Protein AF-A0A076HDH9-F1 (afdb_monomer_lite)

Structure (mmCIF, N/CA/C/O backbone):
data_AF-A0A076HDH9-F1
#
_entry.id   AF-A0A076HDH9-F1
#
loop_
_atom_site.group_PDB
_atom_site.id
_atom_site.type_symbol
_atom_site.label_atom_id
_atom_site.label_alt_id
_atom_site.label_comp_id
_atom_site.label_asym_id
_atom_site.label_entity_id
_atom_site.label_seq_id
_atom_site.pdbx_PDB_ins_code
_atom_site.Cartn_x
_atom_site.Cartn_y
_atom_site.Cartn_z
_atom_site.occupancy
_atom_site.B_iso_or_equiv
_atom_site.auth_seq_id
_atom_site.auth_comp_id
_atom_site.auth_asym_id
_atom_site.auth_atom_id
_atom_site.pdbx_PDB_model_num
ATOM 1 N N . MET A 1 1 ? -10.289 13.059 -16.719 1.00 36.03 1 MET A N 1
ATOM 2 C CA . MET A 1 1 ? -8.835 13.253 -16.551 1.00 36.03 1 MET A CA 1
ATOM 3 C C . MET A 1 1 ? -8.167 11.928 -16.854 1.00 36.03 1 MET A C 1
ATOM 5 O O . MET A 1 1 ? -8.343 10.987 -16.094 1.00 36.03 1 MET A O 1
ATOM 9 N N . THR A 1 2 ? -7.501 11.809 -17.998 1.00 40.44 2 THR A N 1
ATOM 10 C CA . THR A 1 2 ? -6.638 10.664 -18.299 1.00 40.44 2 THR A CA 1
ATOM 11 C C . THR A 1 2 ? -5.451 10.732 -17.345 1.00 40.44 2 THR A C 1
ATOM 13 O O . THR A 1 2 ? -4.560 11.561 -17.511 1.00 40.44 2 THR A O 1
ATOM 16 N N . HIS A 1 3 ? -5.475 9.926 -16.284 1.00 48.66 3 HIS A N 1
ATOM 17 C CA . HIS A 1 3 ? -4.277 9.698 -15.488 1.00 48.66 3 HIS A CA 1
ATOM 18 C C . HIS A 1 3 ? -3.274 9.024 -16.419 1.00 48.66 3 HIS A C 1
ATOM 20 O O . HIS A 1 3 ? -3.457 7.863 -16.771 1.00 48.66 3 HIS A O 1
ATOM 26 N N . PHE A 1 4 ? -2.265 9.764 -16.879 1.00 56.75 4 PHE A N 1
ATOM 27 C CA . PHE A 1 4 ? -1.112 9.142 -17.512 1.00 56.75 4 PHE A CA 1
ATOM 28 C C . PHE A 1 4 ? -0.577 8.118 -16.513 1.00 56.75 4 PHE A C 1
ATOM 30 O O . PHE A 1 4 ? -0.270 8.466 -15.370 1.00 56.75 4 PHE A O 1
ATOM 37 N N . GLU A 1 5 ? -0.568 6.846 -16.908 1.00 64.81 5 GLU A N 1
ATOM 38 C CA . GLU A 1 5 ? 0.087 5.800 -16.139 1.00 64.81 5 GLU A CA 1
ATOM 39 C C . GLU A 1 5 ? 1.569 6.142 -16.079 1.00 64.81 5 GLU A C 1
ATOM 41 O O . GLU A 1 5 ? 2.335 5.893 -17.008 1.00 64.81 5 GLU A O 1
ATOM 46 N N . GLU A 1 6 ? 1.956 6.798 -14.994 1.00 86.31 6 GLU A N 1
ATOM 47 C CA . GLU A 1 6 ? 3.331 7.196 -14.774 1.00 86.31 6 GLU A CA 1
ATOM 48 C C . GLU A 1 6 ? 4.103 5.959 -14.313 1.00 86.31 6 GLU A C 1
ATOM 50 O O . GLU A 1 6 ? 4.164 5.623 -13.126 1.00 86.31 6 GLU A O 1
ATOM 55 N N . TRP A 1 7 ? 4.612 5.227 -15.301 1.00 95.50 7 TRP A N 1
ATOM 56 C CA . TRP A 1 7 ? 5.590 4.169 -15.124 1.00 95.50 7 TRP A CA 1
ATOM 57 C C . TRP A 1 7 ? 6.982 4.792 -15.075 1.00 95.50 7 TRP A C 1
ATOM 59 O O . TRP A 1 7 ? 7.500 5.246 -16.091 1.00 95.50 7 TRP A O 1
ATOM 69 N N . VAL A 1 8 ? 7.597 4.809 -13.894 1.00 97.00 8 VAL A N 1
ATOM 70 C CA . VAL A 1 8 ? 8.881 5.498 -13.670 1.00 97.00 8 VAL A CA 1
ATOM 71 C C . VAL A 1 8 ? 9.913 4.607 -12.996 1.00 97.00 8 VAL A C 1
ATOM 73 O O . VAL A 1 8 ? 9.587 3.629 -12.316 1.00 97.00 8 VAL A O 1
ATOM 76 N N . HIS A 1 9 ? 11.188 4.950 -13.171 1.00 96.12 9 HIS A N 1
ATOM 77 C CA . HIS A 1 9 ? 12.297 4.235 -12.547 1.00 96.12 9 HIS A CA 1
ATOM 78 C C . HIS A 1 9 ? 12.370 4.466 -11.036 1.00 96.12 9 HIS A C 1
ATOM 80 O O . HIS A 1 9 ? 11.873 5.450 -10.493 1.00 96.12 9 HIS A O 1
ATOM 86 N N . GLU A 1 10 ? 13.043 3.546 -10.345 1.00 96.06 10 GLU A N 1
ATOM 87 C CA . GLU A 1 10 ? 13.085 3.491 -8.882 1.00 96.06 10 GLU A CA 1
ATOM 88 C C . GLU A 1 10 ? 13.429 4.814 -8.166 1.00 96.06 10 GLU A C 1
ATOM 90 O O . GLU A 1 10 ? 12.753 5.120 -7.181 1.00 96.06 10 GLU A O 1
ATOM 95 N N . PRO A 1 11 ? 14.421 5.620 -8.604 1.00 96.25 11 PRO A N 1
ATOM 96 C CA . PRO A 1 11 ? 14.733 6.883 -7.932 1.00 96.25 11 PRO A CA 1
ATOM 97 C C . PRO A 1 11 ? 13.580 7.888 -7.974 1.00 96.25 11 PRO A C 1
ATOM 99 O O . PRO A 1 11 ? 13.292 8.548 -6.975 1.00 96.25 11 PRO A O 1
ATOM 102 N N . GLU A 1 12 ? 12.902 7.975 -9.113 1.00 96.88 12 GLU A N 1
ATOM 103 C CA . GLU A 1 12 ? 11.769 8.868 -9.323 1.00 96.88 12 GLU A CA 1
ATOM 104 C C . GLU A 1 12 ? 10.516 8.344 -8.625 1.00 96.88 12 GLU A C 1
ATOM 106 O O . GLU A 1 12 ? 9.861 9.092 -7.902 1.00 96.88 12 GLU A O 1
ATOM 111 N N . ALA A 1 13 ? 10.257 7.038 -8.714 1.00 96.94 13 ALA A N 1
ATOM 112 C CA . ALA A 1 13 ? 9.182 6.389 -7.974 1.00 96.94 13 ALA A CA 1
ATOM 113 C C . ALA A 1 13 ? 9.298 6.643 -6.465 1.00 96.94 13 ALA A C 1
ATOM 115 O O . ALA A 1 13 ? 8.321 6.995 -5.806 1.00 96.94 13 ALA A O 1
ATOM 116 N N . ALA A 1 14 ? 10.509 6.509 -5.918 1.00 97.25 14 ALA A N 1
ATOM 117 C CA . ALA A 1 14 ? 10.794 6.779 -4.515 1.00 97.25 14 ALA A CA 1
ATOM 118 C C . ALA A 1 14 ? 10.469 8.234 -4.142 1.00 97.25 14 ALA A C 1
ATOM 120 O O . ALA A 1 14 ? 9.821 8.478 -3.124 1.00 97.25 14 ALA A O 1
ATOM 121 N N . LYS A 1 15 ? 10.847 9.193 -4.996 1.00 97.06 15 LYS A N 1
ATOM 122 C CA . LYS A 1 15 ? 10.535 10.617 -4.818 1.00 97.06 15 LYS A CA 1
ATOM 123 C C . LYS A 1 15 ? 9.024 10.877 -4.852 1.00 97.06 15 LYS A C 1
ATOM 125 O O . LYS A 1 15 ? 8.493 11.476 -3.921 1.00 97.06 15 LYS A O 1
ATOM 130 N N . LEU A 1 16 ? 8.324 10.386 -5.876 1.00 96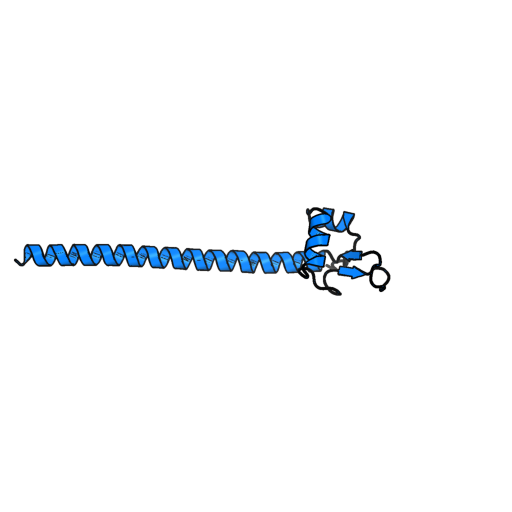.31 16 LEU A N 1
ATOM 131 C CA . LEU A 1 16 ? 6.883 10.600 -6.075 1.00 96.31 16 LEU A CA 1
ATOM 132 C C . LEU A 1 16 ? 6.015 9.948 -4.993 1.00 96.31 16 LEU A C 1
ATOM 134 O O . LEU A 1 16 ? 4.933 10.447 -4.675 1.00 96.31 16 LEU A O 1
ATOM 138 N N . LEU A 1 17 ? 6.482 8.838 -4.425 1.00 95.75 17 LEU A N 1
ATOM 139 C CA . LEU A 1 17 ? 5.832 8.145 -3.314 1.00 95.75 17 LEU A CA 1
ATOM 140 C C . LEU A 1 17 ? 6.326 8.630 -1.943 1.00 95.75 17 LEU A C 1
ATOM 142 O O . LEU A 1 17 ? 5.834 8.151 -0.927 1.00 95.75 17 LEU A O 1
ATOM 146 N N . SER A 1 18 ? 7.287 9.562 -1.905 1.00 96.50 18 SER A N 1
ATOM 147 C CA . SER A 1 18 ? 7.911 10.079 -0.677 1.00 96.50 18 SER A CA 1
ATOM 148 C C . SER A 1 18 ? 8.452 8.975 0.246 1.00 96.50 18 SER A C 1
ATOM 150 O O . SER A 1 18 ? 8.302 9.016 1.465 1.00 96.50 18 SER A O 1
ATOM 152 N N . VAL A 1 19 ? 9.114 7.975 -0.340 1.00 96.69 19 VAL A N 1
ATOM 153 C CA . VAL A 1 19 ? 9.765 6.866 0.374 1.00 96.69 19 VAL A CA 1
ATOM 154 C C . VAL A 1 19 ? 11.227 6.728 -0.041 1.00 96.69 19 VAL A C 1
ATOM 156 O O . VAL A 1 19 ? 11.658 7.233 -1.071 1.00 96.69 19 VAL A O 1
ATOM 159 N N . LYS A 1 20 ? 12.024 5.994 0.742 1.00 97.81 20 LYS A N 1
ATOM 160 C CA . LYS A 1 20 ? 13.384 5.623 0.326 1.00 97.81 20 LYS A CA 1
ATOM 161 C C . LYS A 1 20 ? 13.323 4.577 -0.793 1.00 97.81 20 LYS A C 1
ATOM 163 O O . LYS A 1 20 ? 12.481 3.682 -0.763 1.00 97.81 20 LYS A O 1
ATOM 168 N N . GLN A 1 21 ? 14.285 4.597 -1.716 1.00 97.56 21 GLN A N 1
ATOM 169 C CA . GLN A 1 21 ? 14.420 3.546 -2.739 1.00 97.56 21 GLN A CA 1
ATOM 170 C C . GLN A 1 21 ? 14.550 2.145 -2.116 1.00 97.56 21 GLN A C 1
ATOM 172 O O . GLN A 1 21 ? 13.953 1.180 -2.588 1.00 97.56 21 GLN A O 1
ATOM 177 N N . SER A 1 22 ? 15.276 2.029 -0.996 1.00 97.62 22 SER A N 1
ATOM 178 C CA . SER A 1 22 ? 15.384 0.775 -0.243 1.00 97.62 22 SER A CA 1
ATOM 179 C C . SER A 1 22 ? 14.025 0.257 0.230 1.00 97.62 22 SER A C 1
ATOM 181 O O . SER A 1 22 ? 13.809 -0.952 0.207 1.00 97.62 22 SER A O 1
ATOM 183 N N . THR A 1 23 ? 13.096 1.145 0.591 1.00 97.69 23 THR A N 1
ATOM 184 C CA . THR A 1 23 ? 11.724 0.782 0.956 1.00 97.69 23 THR A CA 1
ATOM 185 C C . THR A 1 23 ? 10.993 0.154 -0.227 1.00 97.69 23 THR A C 1
ATOM 187 O O . THR A 1 23 ? 10.422 -0.919 -0.062 1.00 97.69 23 THR A O 1
ATOM 190 N N . LEU A 1 24 ? 11.072 0.741 -1.429 1.00 96.62 24 LEU A N 1
ATOM 191 C CA . LEU A 1 24 ? 10.471 0.154 -2.637 1.00 96.62 24 LEU A CA 1
ATOM 192 C C . LEU A 1 24 ? 11.060 -1.223 -2.963 1.00 96.62 24 LEU A C 1
ATOM 194 O O . LEU A 1 24 ? 10.311 -2.178 -3.186 1.00 96.62 24 LEU A O 1
ATOM 198 N N . ARG A 1 25 ? 12.391 -1.367 -2.900 1.00 96.38 25 ARG A N 1
ATOM 199 C CA . ARG A 1 25 ? 13.063 -2.663 -3.104 1.00 96.38 25 ARG A CA 1
ATOM 200 C C . ARG A 1 25 ? 12.605 -3.707 -2.092 1.00 96.38 25 ARG A C 1
ATOM 202 O O . ARG A 1 25 ? 12.328 -4.842 -2.478 1.00 96.38 25 ARG A O 1
ATOM 209 N N . SER A 1 26 ? 12.507 -3.335 -0.818 1.00 97.94 26 SER A N 1
ATOM 210 C CA . SER A 1 26 ? 12.021 -4.223 0.240 1.00 97.94 26 SER A CA 1
ATOM 211 C C . SER A 1 26 ? 10.561 -4.604 0.026 1.00 97.94 26 SER A C 1
ATOM 213 O O . SER A 1 26 ? 10.247 -5.788 0.065 1.00 97.94 26 SER A O 1
ATOM 215 N N . MET A 1 27 ? 9.680 -3.648 -0.281 1.00 97.25 27 MET A N 1
ATOM 216 C CA . MET A 1 27 ? 8.268 -3.924 -0.565 1.00 97.25 27 MET A CA 1
ATOM 217 C C . MET A 1 27 ? 8.102 -4.879 -1.752 1.00 97.25 27 MET A C 1
ATOM 219 O O . MET A 1 27 ? 7.301 -5.809 -1.678 1.00 97.25 27 MET A O 1
ATOM 223 N N . ARG A 1 28 ? 8.893 -4.701 -2.815 1.00 96.19 28 ARG A N 1
ATOM 224 C CA . ARG A 1 28 ? 8.917 -5.611 -3.966 1.00 96.19 28 ARG A CA 1
ATOM 225 C C . ARG A 1 28 ? 9.388 -7.015 -3.580 1.00 96.19 28 ARG A C 1
ATOM 227 O O . ARG A 1 28 ? 8.707 -7.990 -3.886 1.00 96.19 28 ARG A O 1
ATOM 234 N N . ARG A 1 29 ? 10.520 -7.131 -2.875 1.00 95.62 29 ARG A N 1
ATOM 235 C CA . ARG A 1 29 ? 11.071 -8.422 -2.408 1.00 95.62 29 ARG A CA 1
ATOM 236 C C . ARG A 1 29 ? 10.110 -9.162 -1.478 1.00 95.62 29 ARG A C 1
ATOM 238 O O . ARG A 1 29 ? 9.961 -10.370 -1.597 1.00 95.62 29 ARG A O 1
ATOM 245 N N . GLN A 1 30 ? 9.426 -8.428 -0.605 1.00 97.06 30 GLN A N 1
ATOM 246 C CA . GLN A 1 30 ? 8.427 -8.943 0.334 1.00 97.06 30 GLN A CA 1
ATOM 247 C C . GLN A 1 30 ? 7.060 -9.211 -0.316 1.00 97.06 30 GLN A C 1
ATOM 249 O O . GLN A 1 30 ? 6.100 -9.464 0.403 1.00 97.06 30 GLN A O 1
ATOM 254 N N . ARG A 1 31 ? 6.935 -9.107 -1.650 1.00 95.44 31 ARG A N 1
ATOM 255 C CA . ARG A 1 31 ? 5.672 -9.304 -2.388 1.00 95.44 31 ARG A CA 1
ATOM 256 C C . ARG A 1 31 ? 4.521 -8.417 -1.894 1.00 95.44 31 ARG A C 1
ATOM 258 O O . ARG A 1 31 ? 3.356 -8.737 -2.068 1.00 95.44 31 ARG A O 1
ATOM 265 N N . ARG A 1 32 ? 4.842 -7.256 -1.316 1.00 96.62 32 ARG A N 1
ATOM 266 C CA . ARG A 1 32 ? 3.851 -6.233 -0.947 1.00 96.62 32 ARG A CA 1
ATOM 267 C C . ARG A 1 32 ? 3.383 -5.419 -2.152 1.00 96.62 32 ARG A C 1
ATOM 269 O O . ARG A 1 32 ? 2.377 -4.721 -2.018 1.00 96.62 32 ARG A O 1
ATOM 276 N N . LEU A 1 33 ? 4.152 -5.477 -3.245 1.00 97.62 33 LEU A N 1
ATOM 277 C CA . LEU A 1 33 ? 3.870 -4.916 -4.564 1.00 97.62 33 LEU A CA 1
ATOM 278 C C . LEU A 1 33 ? 3.708 -6.054 -5.580 1.00 97.62 33 LEU A C 1
ATOM 280 O O . LEU A 1 33 ? 4.667 -6.774 -5.877 1.00 97.62 33 LEU A O 1
ATOM 284 N N . ASP A 1 34 ? 2.507 -6.170 -6.129 1.00 97.44 34 ASP A N 1
ATOM 285 C CA . ASP A 1 34 ? 2.160 -7.156 -7.153 1.00 97.44 34 ASP A CA 1
ATOM 286 C C . ASP A 1 34 ? 2.881 -6.888 -8.492 1.00 97.44 34 ASP A C 1
ATOM 288 O O . ASP A 1 34 ? 2.825 -5.759 -8.999 1.00 97.44 34 ASP A O 1
ATOM 292 N N . PRO A 1 35 ? 3.568 -7.893 -9.071 1.00 96.25 35 PRO A N 1
ATOM 293 C CA . PRO A 1 35 ? 4.193 -7.775 -10.388 1.00 96.25 35 PRO A CA 1
ATOM 294 C C . PRO A 1 35 ? 3.129 -7.623 -11.483 1.00 96.25 35 PRO A C 1
ATOM 296 O O . PRO A 1 35 ? 2.040 -8.177 -11.373 1.00 96.25 35 PRO A O 1
ATOM 299 N N . GLY A 1 36 ? 3.424 -6.863 -12.537 1.00 95.25 36 GLY A N 1
ATOM 300 C CA . GLY A 1 36 ? 2.476 -6.579 -13.623 1.00 95.25 36 GLY A CA 1
ATOM 301 C C . GLY A 1 36 ? 1.479 -5.463 -13.301 1.00 95.25 36 GLY A C 1
ATOM 302 O O . GLY A 1 36 ? 1.047 -4.764 -14.205 1.00 95.25 36 GLY A O 1
ATOM 303 N N . THR A 1 37 ? 1.158 -5.253 -12.021 1.00 96.56 37 THR A N 1
ATOM 304 C CA . THR A 1 37 ? 0.268 -4.167 -11.574 1.00 96.56 37 THR A CA 1
ATOM 305 C C . THR A 1 37 ? 1.062 -2.977 -11.047 1.00 96.56 37 THR A C 1
ATOM 307 O O . THR A 1 37 ? 0.966 -1.876 -11.574 1.00 96.56 37 THR A O 1
ATOM 310 N N . HIS A 1 38 ? 1.886 -3.198 -10.022 1.00 97.69 38 HIS A N 1
ATOM 311 C CA . HIS A 1 38 ? 2.612 -2.127 -9.338 1.00 97.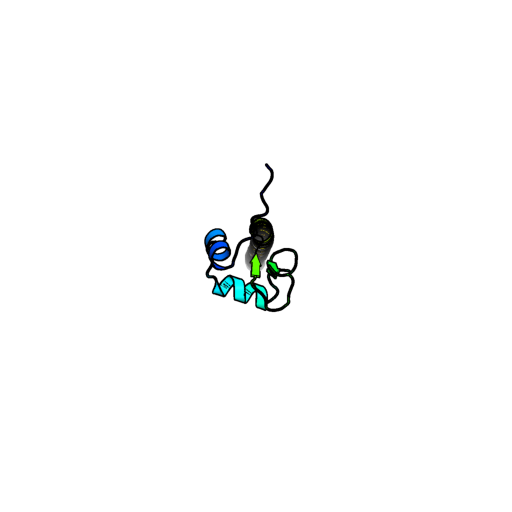69 38 HIS A CA 1
ATOM 312 C C . HIS A 1 38 ? 4.011 -1.900 -9.905 1.00 97.69 38 HIS A C 1
ATOM 314 O O . HIS A 1 38 ? 4.578 -0.819 -9.758 1.00 97.69 38 HIS A O 1
ATOM 320 N N . TRP A 1 39 ? 4.607 -2.936 -10.493 1.00 97.44 39 TRP A N 1
ATOM 321 C CA . TRP A 1 39 ? 5.948 -2.879 -11.058 1.00 97.44 39 TRP A CA 1
ATOM 322 C C . TRP A 1 39 ? 6.121 -3.910 -12.168 1.00 97.44 39 TRP A C 1
ATOM 324 O O . TRP A 1 39 ? 5.507 -4.979 -12.133 1.00 97.44 39 TRP A O 1
ATOM 334 N N . ILE A 1 40 ? 7.005 -3.612 -13.116 1.00 96.75 40 ILE A N 1
ATOM 335 C CA . ILE A 1 40 ? 7.408 -4.529 -14.188 1.00 96.75 40 ILE A CA 1
ATOM 336 C C . ILE A 1 40 ? 8.916 -4.453 -14.423 1.00 96.75 40 ILE A C 1
ATOM 338 O O . ILE A 1 40 ? 9.578 -3.487 -14.030 1.00 96.75 40 ILE A O 1
ATOM 342 N N . TYR A 1 41 ? 9.462 -5.474 -15.082 1.00 97.38 41 TYR A N 1
ATOM 343 C CA . TYR A 1 41 ? 10.768 -5.354 -15.721 1.00 97.38 41 TYR A CA 1
ATOM 344 C C . TYR A 1 41 ? 10.605 -4.513 -16.986 1.00 97.38 41 TYR A C 1
ATOM 346 O O . TYR A 1 41 ? 9.841 -4.889 -17.870 1.00 97.38 41 TYR A O 1
ATOM 354 N N . ALA A 1 42 ? 11.324 -3.397 -17.082 1.00 94.56 42 ALA A N 1
ATOM 355 C CA . ALA A 1 42 ? 11.223 -2.462 -18.203 1.00 94.56 42 ALA A CA 1
ATOM 356 C C . ALA A 1 42 ? 11.541 -3.126 -19.553 1.00 94.56 42 ALA A C 1
ATOM 358 O O . ALA A 1 42 ? 10.994 -2.749 -20.580 1.00 94.56 42 ALA A O 1
ATOM 359 N N . THR A 1 43 ? 12.409 -4.140 -19.540 1.00 94.62 43 THR A N 1
ATOM 360 C CA . THR A 1 43 ? 12.801 -4.916 -20.724 1.00 94.62 43 THR A CA 1
ATOM 361 C C . THR A 1 43 ? 11.997 -6.206 -20.900 1.00 94.62 43 THR A C 1
ATOM 363 O O . THR A 1 43 ? 12.283 -6.981 -21.805 1.00 94.62 43 THR A O 1
ATOM 366 N N . GLY A 1 44 ? 11.059 -6.510 -19.995 1.00 91.62 44 GLY A N 1
ATOM 367 C CA . GLY A 1 44 ? 10.364 -7.802 -19.937 1.00 91.62 44 GLY A CA 1
ATOM 368 C C . GLY A 1 44 ? 11.226 -8.981 -19.458 1.00 91.62 44 GLY A C 1
ATOM 369 O O . GLY A 1 44 ? 10.691 -10.049 -19.173 1.00 91.62 44 GLY A O 1
ATOM 370 N N . ALA A 1 45 ? 12.542 -8.800 -19.309 1.00 93.94 45 ALA A N 1
ATOM 371 C CA . ALA A 1 45 ? 13.461 -9.847 -18.878 1.00 93.94 45 ALA A CA 1
ATOM 372 C C . ALA A 1 45 ? 13.638 -9.872 -17.353 1.00 93.94 45 ALA A C 1
ATOM 374 O O . ALA A 1 45 ? 13.843 -8.838 -16.708 1.00 93.94 45 ALA A O 1
ATOM 375 N N . ILE A 1 46 ? 13.625 -11.078 -16.779 1.00 92.38 46 ILE A N 1
ATOM 376 C CA . ILE A 1 46 ? 13.878 -11.281 -15.350 1.00 92.38 46 ILE A CA 1
ATOM 377 C C . ILE A 1 46 ? 15.267 -10.741 -14.994 1.00 92.38 46 ILE A C 1
ATOM 379 O O . ILE A 1 46 ? 16.256 -11.031 -15.657 1.00 92.38 46 ILE A O 1
ATOM 383 N N . GLY A 1 47 ? 15.331 -9.954 -13.919 1.00 88.12 47 GLY A N 1
ATOM 384 C CA . GLY A 1 47 ? 16.575 -9.351 -13.431 1.00 88.12 47 GLY A CA 1
ATOM 385 C C . GLY A 1 47 ? 16.953 -8.031 -14.109 1.00 88.12 47 GLY A C 1
ATOM 386 O O . GLY A 1 47 ? 17.905 -7.394 -13.665 1.00 88.12 47 GLY A O 1
ATOM 387 N N . GLY A 1 48 ? 16.196 -7.588 -15.118 1.00 92.25 48 GLY A N 1
ATOM 388 C CA . GLY A 1 48 ? 16.401 -6.300 -15.775 1.00 92.25 48 GLY A CA 1
ATOM 389 C C . GLY A 1 48 ? 16.001 -5.083 -14.923 1.00 92.25 48 GLY A C 1
ATOM 390 O O . GLY A 1 48 ? 15.537 -5.226 -13.782 1.00 92.25 48 GLY A O 1
ATOM 391 N N . PRO A 1 49 ? 16.149 -3.864 -15.479 1.00 95.38 49 PRO A N 1
ATOM 392 C CA . PRO A 1 49 ? 15.694 -2.630 -14.848 1.00 95.38 49 PRO A CA 1
ATOM 393 C C . PRO A 1 49 ? 14.208 -2.688 -14.498 1.00 95.38 49 PRO A C 1
ATOM 395 O O . PRO A 1 49 ? 13.412 -3.299 -15.210 1.00 95.38 49 PRO A O 1
ATOM 398 N N . VAL A 1 50 ? 13.829 -2.030 -13.407 1.00 96.88 50 VAL A N 1
ATOM 399 C CA . VAL A 1 50 ? 12.458 -2.050 -12.889 1.00 96.88 50 VAL A CA 1
ATOM 400 C C . VAL A 1 50 ? 11.851 -0.663 -12.986 1.00 96.88 50 VAL A C 1
ATOM 402 O O . VAL A 1 50 ? 12.510 0.332 -12.668 1.00 96.88 50 VAL A O 1
ATOM 405 N N . ILE A 1 51 ? 10.588 -0.625 -13.396 1.00 97.25 51 ILE A N 1
ATOM 406 C CA . ILE A 1 51 ? 9.739 0.565 -13.372 1.00 97.25 51 ILE A CA 1
ATOM 407 C C . ILE A 1 51 ? 8.489 0.288 -12.540 1.00 97.25 51 ILE A C 1
ATOM 409 O O . ILE A 1 51 ? 8.058 -0.861 -12.410 1.00 97.25 51 ILE A O 1
ATOM 413 N N . TYR A 1 52 ? 7.940 1.343 -11.951 1.00 97.94 52 TYR A N 1
ATOM 414 C CA . TYR A 1 52 ? 6.846 1.294 -10.988 1.00 97.94 52 TYR A CA 1
ATOM 415 C C . TYR A 1 52 ? 5.674 2.138 -11.477 1.00 97.94 52 TYR A C 1
ATOM 417 O O . TYR A 1 52 ? 5.886 3.256 -11.939 1.00 97.94 52 TYR A O 1
ATOM 425 N N . ASN A 1 53 ? 4.456 1.623 -11.327 1.00 97.25 53 ASN A N 1
ATOM 426 C CA . ASN A 1 53 ? 3.220 2.329 -11.649 1.00 97.25 53 ASN A CA 1
ATOM 427 C C . ASN A 1 53 ? 2.756 3.124 -10.424 1.00 97.25 53 ASN A C 1
ATOM 429 O O . ASN A 1 53 ? 2.235 2.562 -9.456 1.00 97.25 53 ASN A O 1
ATOM 433 N N . ILE A 1 54 ? 2.960 4.438 -10.452 1.00 96.8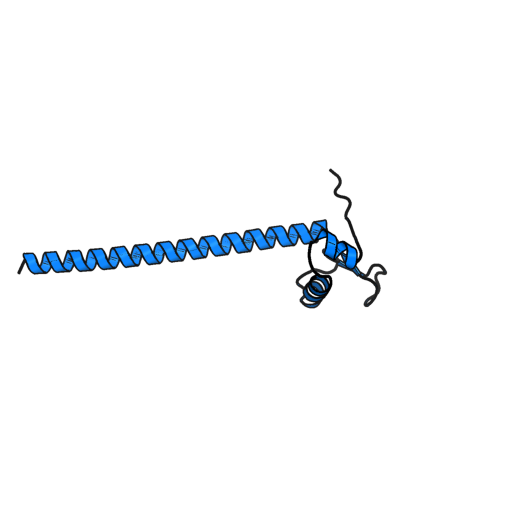8 54 ILE A N 1
ATOM 434 C CA . ILE A 1 54 ? 2.687 5.306 -9.299 1.00 96.88 54 ILE A CA 1
ATOM 435 C C . ILE A 1 54 ? 1.198 5.366 -8.938 1.00 96.88 54 ILE A C 1
ATOM 437 O O . ILE A 1 54 ? 0.891 5.203 -7.750 1.00 96.88 54 ILE A O 1
ATOM 441 N N . PRO A 1 55 ? 0.261 5.541 -9.893 1.00 96.25 55 PRO A N 1
ATOM 442 C CA . PRO A 1 55 ? -1.167 5.531 -9.579 1.00 96.25 55 PRO A CA 1
ATOM 443 C C . PRO A 1 55 ? -1.625 4.249 -8.869 1.00 96.25 55 PRO A C 1
ATOM 445 O O . PRO A 1 55 ? -2.274 4.330 -7.826 1.00 96.25 55 PRO A O 1
ATOM 448 N N . SER A 1 56 ? -1.231 3.073 -9.367 1.00 96.75 56 SER A N 1
ATOM 449 C CA . SER A 1 56 ? -1.630 1.788 -8.772 1.00 96.75 56 SER A CA 1
ATOM 450 C C . SER A 1 56 ? -1.081 1.604 -7.353 1.00 96.75 56 SER A C 1
ATOM 452 O O . SER A 1 56 ? -1.794 1.148 -6.459 1.00 96.75 56 SER A O 1
ATOM 454 N N . ILE A 1 57 ? 0.172 2.012 -7.107 1.00 97.00 57 ILE A N 1
ATOM 455 C CA . ILE A 1 57 ? 0.785 1.913 -5.779 1.00 97.00 57 ILE A CA 1
ATOM 456 C C . ILE A 1 57 ? 0.070 2.838 -4.796 1.00 97.00 57 ILE A C 1
ATOM 458 O O . ILE A 1 57 ? -0.199 2.421 -3.668 1.00 97.00 57 ILE A O 1
ATOM 462 N N . ARG A 1 58 ? -0.268 4.066 -5.210 1.00 96.75 58 ARG A N 1
ATOM 463 C CA . ARG A 1 58 ? -1.029 5.007 -4.375 1.00 96.75 58 ARG A CA 1
ATOM 464 C C . ARG A 1 58 ? -2.414 4.471 -4.045 1.00 96.75 58 ARG A C 1
ATOM 466 O O . ARG A 1 58 ? -2.837 4.572 -2.899 1.00 96.75 58 ARG A O 1
ATOM 473 N N . GLU A 1 59 ? -3.088 3.856 -5.009 1.00 96.75 59 GLU A N 1
ATOM 474 C CA . GLU A 1 59 ? -4.400 3.253 -4.785 1.00 96.75 59 GLU A CA 1
ATOM 475 C C . GLU A 1 59 ? -4.329 2.082 -3.794 1.00 96.75 59 GLU A C 1
ATOM 477 O O . GLU A 1 59 ? -5.102 2.009 -2.837 1.00 96.75 59 GLU A O 1
ATOM 482 N N . MET A 1 60 ? -3.332 1.208 -3.944 1.00 96.88 60 MET A N 1
ATOM 483 C CA . MET A 1 60 ? -3.077 0.134 -2.986 1.00 96.88 60 MET A CA 1
ATOM 484 C C . MET A 1 60 ? -2.771 0.676 -1.582 1.00 96.88 60 MET A C 1
ATOM 486 O O . MET A 1 60 ? -3.304 0.155 -0.598 1.00 96.88 60 MET A O 1
ATOM 490 N N . GLN A 1 61 ? -1.943 1.721 -1.477 1.00 96.50 61 GLN A N 1
ATOM 491 C CA . GLN A 1 61 ? -1.635 2.379 -0.205 1.00 96.50 61 GLN A CA 1
ATOM 492 C C . GLN A 1 61 ? -2.898 2.968 0.426 1.00 96.50 61 GLN A C 1
ATOM 494 O O . GLN A 1 61 ? -3.164 2.697 1.593 1.00 96.50 61 GLN A O 1
ATOM 499 N N . ARG A 1 62 ? -3.711 3.687 -0.356 1.00 97.81 62 ARG A N 1
ATOM 500 C CA . ARG A 1 62 ? -4.988 4.264 0.079 1.00 97.81 62 ARG A CA 1
ATOM 501 C C . ARG A 1 62 ? -5.910 3.194 0.658 1.00 97.81 62 ARG A C 1
ATOM 503 O O . ARG A 1 62 ? -6.397 3.358 1.774 1.00 97.81 62 ARG A O 1
ATOM 510 N N . ARG A 1 63 ? -6.112 2.083 -0.061 1.00 97.56 63 ARG A N 1
ATOM 511 C CA . ARG A 1 63 ? -6.942 0.964 0.410 1.00 97.56 63 ARG A CA 1
ATOM 512 C C . ARG A 1 63 ? -6.425 0.395 1.732 1.00 97.56 63 ARG A C 1
ATOM 514 O O . ARG A 1 63 ? -7.194 0.282 2.679 1.00 97.56 63 ARG A O 1
ATOM 521 N N . ARG A 1 64 ? -5.124 0.100 1.824 1.00 96.12 64 ARG A N 1
ATOM 522 C CA . ARG A 1 64 ? -4.521 -0.437 3.056 1.00 96.12 64 ARG A CA 1
ATOM 523 C C . ARG A 1 64 ? -4.632 0.529 4.233 1.00 96.12 64 ARG A C 1
ATOM 525 O O . ARG A 1 64 ? -4.849 0.088 5.355 1.00 96.12 64 ARG A O 1
ATOM 532 N N . THR A 1 65 ? -4.490 1.831 3.995 1.00 97.38 65 THR A N 1
ATOM 533 C CA . THR A 1 65 ? -4.680 2.847 5.036 1.00 97.38 65 THR A CA 1
ATOM 534 C C . THR A 1 65 ? -6.120 2.858 5.535 1.00 97.38 65 THR A C 1
ATOM 536 O O . THR A 1 65 ? -6.326 2.871 6.743 1.00 97.38 65 THR A O 1
ATOM 539 N N . LEU A 1 66 ? -7.111 2.799 4.639 1.00 97.75 66 LEU A N 1
ATOM 540 C CA . LEU A 1 66 ? -8.521 2.736 5.036 1.00 97.75 66 LEU A CA 1
ATOM 541 C C . LEU A 1 66 ? -8.830 1.486 5.865 1.00 97.75 66 LEU A C 1
ATOM 543 O O . LEU A 1 66 ? -9.476 1.591 6.902 1.00 97.75 66 LEU A O 1
ATOM 547 N N . GLU A 1 67 ? -8.341 0.323 5.437 1.00 97.19 67 GLU A N 1
ATOM 548 C CA . GLU A 1 67 ? -8.498 -0.934 6.178 1.00 97.19 67 GLU A CA 1
ATOM 549 C C . GLU A 1 67 ? -7.848 -0.860 7.567 1.00 97.19 67 GLU A C 1
ATOM 551 O O . GLU A 1 67 ? -8.460 -1.260 8.557 1.00 97.19 67 GLU A O 1
ATOM 556 N N . ALA A 1 68 ? -6.634 -0.307 7.657 1.00 96.75 68 ALA A N 1
ATOM 557 C CA . ALA A 1 68 ? -5.917 -0.167 8.920 1.00 96.75 68 ALA A CA 1
ATOM 558 C C . ALA A 1 68 ? -6.632 0.782 9.892 1.00 96.75 68 ALA A C 1
ATOM 560 O O . ALA A 1 68 ? -6.791 0.441 11.060 1.00 96.75 68 ALA A O 1
ATOM 561 N N . VAL A 1 69 ? -7.092 1.941 9.411 1.00 97.50 69 VAL A N 1
ATOM 562 C CA . VAL A 1 69 ? -7.834 2.907 10.236 1.00 97.50 69 VAL A CA 1
ATOM 563 C C . VAL A 1 69 ? -9.146 2.299 10.719 1.00 97.50 69 VAL A C 1
ATOM 565 O O . VAL A 1 69 ? -9.423 2.334 11.913 1.00 97.50 69 VAL A O 1
ATOM 568 N N . LYS A 1 70 ? -9.904 1.651 9.825 1.00 96.44 70 LYS A N 1
ATOM 569 C CA . LYS A 1 70 ? -11.156 0.983 10.192 1.00 96.44 70 LYS A CA 1
ATOM 570 C C . LYS A 1 70 ? -10.938 -0.089 11.265 1.00 96.44 70 LYS A C 1
ATOM 572 O O . LYS A 1 70 ? -11.680 -0.135 12.239 1.00 96.44 70 LYS A O 1
ATOM 577 N N . SER A 1 71 ? -9.905 -0.920 11.114 1.00 95.69 71 SER A N 1
ATOM 578 C CA . SER A 1 71 ? -9.582 -1.949 12.108 1.00 95.69 71 SER A CA 1
ATOM 579 C C . SER A 1 71 ? -9.202 -1.355 13.468 1.00 95.69 71 SER A C 1
ATOM 581 O O . SER A 1 71 ? -9.514 -1.956 14.496 1.00 95.69 71 SER A O 1
ATOM 583 N N . GLU A 1 72 ? -8.517 -0.211 13.499 1.00 95.81 72 GLU A N 1
ATOM 584 C CA . GLU A 1 72 ? -8.173 0.474 14.749 1.00 95.81 72 GLU A CA 1
ATOM 585 C C . GLU A 1 72 ? -9.402 1.100 15.418 1.00 95.81 72 GLU A C 1
ATOM 587 O O . GLU A 1 72 ? -9.548 0.995 16.638 1.00 95.81 72 GLU A O 1
ATOM 592 N N . ASP A 1 73 ? -10.316 1.684 14.641 1.00 95.81 73 ASP A N 1
ATOM 593 C CA . ASP A 1 73 ? -11.574 2.230 15.157 1.00 95.81 73 ASP A CA 1
ATOM 594 C C . ASP A 1 73 ? -12.452 1.129 15.774 1.00 95.81 73 ASP A C 1
ATOM 596 O O .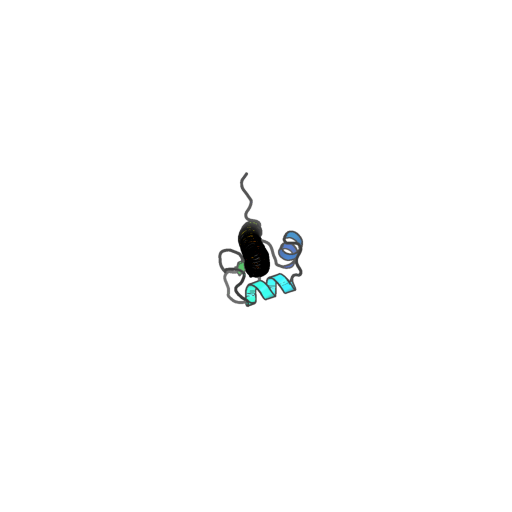 ASP A 1 73 ? -12.927 1.279 16.901 1.00 95.81 73 ASP A O 1
ATOM 600 N N . GLU A 1 74 ? -12.580 -0.023 15.108 1.00 95.06 74 GLU A N 1
ATOM 601 C CA . GLU A 1 74 ? -13.301 -1.191 15.637 1.00 95.06 74 GLU A CA 1
ATOM 602 C C . GLU A 1 74 ? -12.692 -1.678 16.964 1.00 95.06 74 GLU A C 1
ATOM 604 O O . GLU A 1 74 ? -13.401 -1.856 17.959 1.00 95.06 74 GLU A O 1
ATOM 609 N N . ARG A 1 75 ? -11.358 -1.809 17.031 1.00 94.12 75 ARG A N 1
ATOM 610 C CA . ARG A 1 75 ? -10.645 -2.169 18.273 1.00 94.12 75 ARG A CA 1
ATOM 611 C C . ARG A 1 75 ? -10.896 -1.162 19.389 1.00 94.12 75 ARG A C 1
ATOM 613 O O . ARG A 1 75 ? -11.065 -1.544 20.551 1.00 94.12 75 ARG A O 1
ATOM 620 N N . ARG A 1 76 ? -10.911 0.129 19.056 1.00 94.44 76 ARG A N 1
ATOM 621 C CA . ARG A 1 76 ? -11.172 1.205 20.013 1.00 94.44 76 ARG A CA 1
ATOM 622 C C . ARG A 1 76 ? -12.596 1.126 20.553 1.00 94.44 76 ARG A C 1
ATOM 624 O O . ARG A 1 76 ? -12.785 1.252 21.763 1.00 94.44 76 ARG A O 1
ATOM 631 N N . GLU A 1 77 ? -13.584 0.889 19.697 1.00 94.56 77 GLU A N 1
ATOM 632 C CA . GLU A 1 77 ? -14.978 0.719 20.109 1.00 94.56 77 GLU A CA 1
ATOM 633 C C . GLU A 1 77 ? -15.173 -0.499 21.014 1.00 94.56 77 GLU A C 1
ATOM 635 O O . GLU A 1 77 ? -15.854 -0.401 22.036 1.00 94.56 77 GLU A O 1
ATOM 640 N N . GLU A 1 78 ? -14.558 -1.637 20.687 1.00 94.50 78 GLU A N 1
ATOM 641 C CA . GLU A 1 78 ? -14.602 -2.832 21.533 1.00 94.50 78 GLU A CA 1
ATOM 642 C C . GLU A 1 78 ? -14.015 -2.569 22.920 1.00 94.50 78 GLU A C 1
ATOM 644 O O . GLU A 1 78 ? -14.600 -2.958 23.934 1.00 94.50 78 GLU A O 1
ATOM 649 N N . LEU A 1 79 ? -12.879 -1.872 22.982 1.00 94.69 79 LEU A N 1
ATOM 650 C CA . LEU A 1 79 ? -12.239 -1.514 24.241 1.00 94.69 79 LEU A CA 1
ATOM 651 C C . LEU A 1 79 ? -13.120 -0.575 25.080 1.00 94.69 79 LEU A C 1
ATOM 653 O O . LEU A 1 79 ? -13.232 -0.760 26.294 1.00 94.69 79 LEU A O 1
ATOM 657 N N . LEU A 1 80 ? -13.789 0.391 24.445 1.00 94.31 80 LEU A N 1
ATOM 658 C CA . LEU A 1 80 ? -14.739 1.283 25.116 1.00 94.31 80 LEU A CA 1
ATOM 659 C C . LEU A 1 80 ? -15.974 0.531 25.629 1.00 94.31 80 LEU A C 1
ATOM 661 O O . LEU A 1 80 ? -16.371 0.741 26.776 1.00 94.31 80 LEU A O 1
ATOM 665 N N . LYS A 1 81 ? -16.541 -0.384 24.832 1.00 93.44 81 LYS A N 1
ATOM 666 C CA . LYS A 1 81 ? -17.675 -1.232 25.242 1.00 93.44 81 LYS A CA 1
ATOM 667 C C . LYS A 1 81 ? -17.311 -2.106 26.439 1.00 93.44 81 LYS A C 1
ATOM 669 O O . LYS A 1 81 ? -18.031 -2.089 27.435 1.00 93.44 81 LYS A O 1
ATOM 674 N N . ARG A 1 82 ? -16.160 -2.790 26.392 1.00 92.56 82 ARG A N 1
ATOM 675 C CA . ARG A 1 82 ? -15.655 -3.597 27.518 1.00 92.56 82 ARG A CA 1
ATOM 676 C C . ARG A 1 82 ? -15.473 -2.746 28.770 1.00 92.56 82 ARG A C 1
ATOM 678 O O . ARG A 1 82 ? -15.919 -3.132 29.843 1.00 92.56 82 ARG A O 1
ATOM 685 N N . ARG A 1 83 ? -14.873 -1.557 28.640 1.00 91.00 83 ARG A N 1
ATOM 686 C CA . ARG A 1 83 ? -14.697 -0.632 29.767 1.00 91.00 83 ARG A CA 1
ATOM 687 C C . ARG A 1 83 ? -16.036 -0.201 30.371 1.00 91.00 83 ARG A C 1
ATOM 689 O O . ARG A 1 83 ? -16.149 -0.170 31.593 1.00 91.00 83 ARG A O 1
ATOM 696 N N . SER A 1 84 ? -17.030 0.113 29.540 1.00 89.75 84 SER A N 1
ATOM 697 C CA . SER A 1 84 ? -18.369 0.492 30.003 1.00 89.75 84 SER A CA 1
ATOM 698 C C . SER A 1 84 ? -19.053 -0.647 30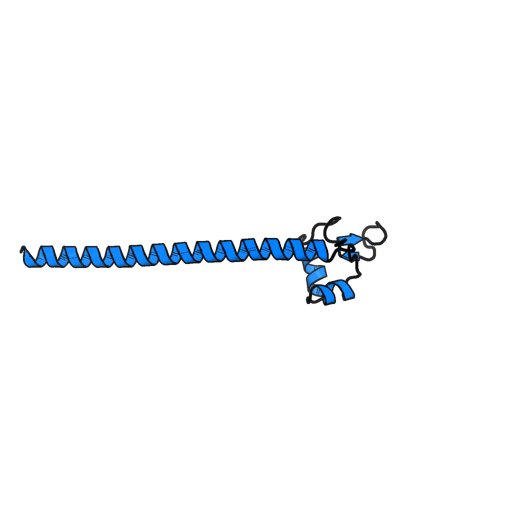.762 1.00 89.75 84 SER A C 1
ATOM 700 O O . SER A 1 84 ? -19.536 -0.428 31.868 1.00 89.75 84 SER A O 1
ATOM 702 N N . GLN A 1 85 ? -19.024 -1.867 30.214 1.00 90.69 85 GLN A N 1
ATO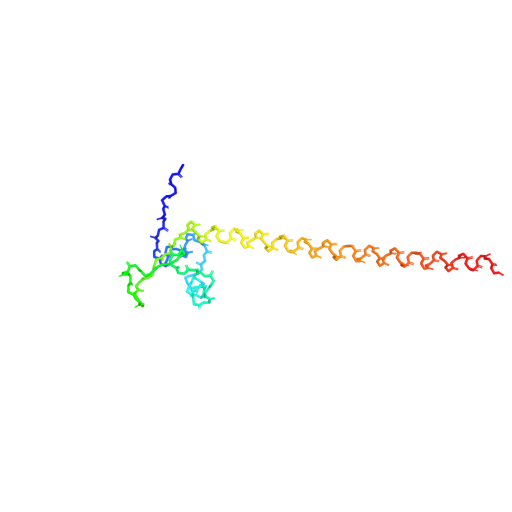M 703 C CA . GLN A 1 85 ? -19.600 -3.063 30.846 1.00 90.69 85 GLN A CA 1
ATOM 704 C C . GLN A 1 85 ? -18.950 -3.365 32.199 1.00 90.69 85 GLN A C 1
ATOM 706 O O . GLN A 1 85 ? -19.637 -3.671 33.171 1.00 90.69 85 GLN A O 1
ATOM 711 N N . THR A 1 86 ? -17.626 -3.225 32.291 1.00 89.06 86 THR A N 1
ATOM 712 C CA . THR A 1 86 ? -16.902 -3.388 33.555 1.00 89.06 86 THR A CA 1
ATOM 713 C C . THR A 1 86 ? -17.361 -2.368 34.601 1.00 89.06 86 THR A C 1
ATOM 715 O O . THR A 1 86 ? -17.615 -2.741 35.745 1.00 89.06 86 THR A O 1
ATOM 718 N N . ILE A 1 87 ? -17.502 -1.090 34.227 1.00 88.12 87 ILE A N 1
ATOM 719 C CA . ILE A 1 87 ? -17.974 -0.032 35.138 1.00 88.12 87 ILE A CA 1
ATOM 720 C C . ILE A 1 87 ? -19.409 -0.309 35.608 1.00 88.12 87 ILE A C 1
ATOM 722 O O . ILE A 1 87 ? -19.692 -0.175 36.798 1.00 88.12 87 ILE A O 1
ATOM 726 N N . GLU A 1 88 ? -20.298 -0.706 34.698 1.00 86.56 88 GLU A N 1
ATOM 727 C CA . GLU A 1 88 ? -21.693 -1.036 35.010 1.00 86.56 88 GLU A CA 1
ATOM 728 C C . GLU A 1 88 ? -21.787 -2.227 35.973 1.00 86.56 88 GLU A C 1
ATOM 730 O O . GLU A 1 88 ? -22.411 -2.116 37.024 1.00 86.56 88 GLU A O 1
ATOM 735 N N . SER A 1 89 ? -21.037 -3.302 35.713 1.00 87.50 89 SER A N 1
ATOM 736 C CA . SER A 1 89 ? -20.937 -4.457 36.615 1.00 87.50 89 SER A CA 1
ATOM 737 C C . SER A 1 89 ? -20.457 -4.071 38.021 1.00 87.50 89 SER A C 1
ATOM 739 O O . SER A 1 89 ? -21.017 -4.523 39.021 1.00 87.50 89 SER A O 1
ATOM 741 N N . TYR A 1 90 ? -19.426 -3.225 38.142 1.00 83.75 90 TYR A N 1
ATOM 742 C CA . TYR A 1 90 ? -18.975 -2.747 39.456 1.00 83.75 90 TYR A CA 1
ATOM 743 C C . TYR A 1 90 ? -20.046 -1.921 40.172 1.00 83.75 90 TYR A C 1
ATOM 745 O O . TYR A 1 90 ? -20.238 -2.078 41.379 1.00 83.75 90 TYR A O 1
ATOM 753 N N . ARG A 1 91 ? -20.757 -1.066 39.431 1.00 86.25 91 ARG A N 1
ATOM 754 C CA . ARG A 1 91 ? -21.839 -0.239 39.966 1.00 86.25 91 ARG A CA 1
ATOM 755 C C . ARG A 1 91 ? -22.991 -1.089 40.497 1.00 86.25 91 ARG A C 1
ATOM 757 O O . ARG A 1 91 ? -23.467 -0.829 41.601 1.00 86.25 91 ARG A O 1
ATOM 764 N N . ASP A 1 92 ? -23.409 -2.100 39.744 1.00 87.50 92 ASP A N 1
ATOM 765 C CA . ASP A 1 92 ? -24.512 -2.984 40.125 1.00 87.50 92 ASP A CA 1
ATOM 766 C C . ASP A 1 92 ? -24.153 -3.853 41.329 1.00 87.50 92 ASP A C 1
ATOM 768 O O . ASP A 1 92 ? -24.951 -3.984 42.257 1.00 87.50 92 ASP A O 1
ATOM 772 N N . ASN A 1 93 ? -22.924 -4.375 41.378 1.00 86.69 93 ASN A N 1
ATOM 773 C CA . ASN A 1 93 ? -22.433 -5.113 42.542 1.00 86.69 93 ASN A CA 1
ATOM 774 C C . ASN A 1 93 ? -22.445 -4.251 43.810 1.00 86.69 93 ASN A C 1
ATOM 776 O O . ASN A 1 93 ? -22.947 -4.692 44.844 1.00 86.69 93 ASN A O 1
ATOM 780 N N . TYR A 1 94 ? -21.958 -3.011 43.722 1.00 82.94 94 TYR A N 1
ATOM 781 C CA . TYR A 1 94 ? -21.974 -2.075 44.845 1.00 82.94 94 TYR A CA 1
ATOM 782 C C . TYR A 1 94 ? -23.403 -1.733 45.291 1.00 82.94 94 TYR A C 1
ATOM 784 O O . TYR A 1 94 ? -23.716 -1.760 46.480 1.00 82.94 94 TYR A O 1
ATOM 792 N N . ARG A 1 95 ? -24.308 -1.485 44.337 1.00 84.19 95 ARG A N 1
ATOM 793 C CA . ARG A 1 95 ? -25.725 -1.231 44.628 1.00 84.19 95 ARG A CA 1
ATOM 794 C C . ARG A 1 95 ? -26.379 -2.415 45.344 1.00 84.19 95 ARG A C 1
ATOM 796 O O . ARG A 1 95 ? -27.091 -2.215 46.325 1.00 84.19 95 ARG A O 1
ATOM 803 N N . ASN A 1 96 ? -26.127 -3.635 44.875 1.00 86.12 96 ASN A N 1
ATOM 804 C CA . ASN A 1 96 ? -26.667 -4.854 45.475 1.00 86.12 96 ASN A CA 1
ATOM 805 C C . ASN A 1 96 ? -26.125 -5.089 46.888 1.00 86.12 96 ASN A C 1
ATOM 807 O O . ASN A 1 96 ? -26.866 -5.562 47.749 1.00 86.12 96 ASN A O 1
ATOM 811 N N . GLN A 1 97 ? -24.859 -4.749 47.140 1.00 85.38 97 GLN A N 1
ATOM 812 C CA . GLN A 1 97 ? -24.280 -4.806 48.478 1.00 85.38 97 GLN A CA 1
ATOM 813 C C . GLN A 1 97 ? -24.998 -3.849 49.439 1.00 85.38 97 GLN A C 1
ATOM 815 O O . GLN A 1 97 ? -25.444 -4.291 50.493 1.00 85.38 97 GLN A O 1
ATOM 820 N N . ILE A 1 98 ? -25.201 -2.585 49.048 1.00 87.31 98 ILE A N 1
ATOM 821 C CA . ILE A 1 98 ? -25.913 -1.604 49.886 1.00 87.31 98 ILE A CA 1
ATOM 822 C C . ILE A 1 98 ? -27.335 -2.075 50.204 1.00 87.31 98 ILE A C 1
ATOM 824 O O . ILE A 1 98 ? -27.776 -1.978 51.343 1.00 87.31 98 ILE A O 1
ATOM 828 N N . ILE A 1 99 ? -28.068 -2.597 49.213 1.00 85.94 99 ILE A N 1
ATOM 829 C CA . ILE A 1 99 ? -29.438 -3.085 49.434 1.00 85.94 99 ILE A CA 1
ATOM 830 C C . ILE A 1 99 ? -29.451 -4.208 50.478 1.00 85.94 99 ILE A C 1
ATOM 832 O O . ILE A 1 99 ? -30.305 -4.197 51.360 1.00 85.94 99 ILE A O 1
ATOM 836 N N . LYS A 1 100 ? -28.493 -5.142 50.409 1.00 85.62 100 LYS A N 1
ATOM 837 C CA . LYS A 1 100 ? -28.358 -6.210 51.409 1.00 85.62 100 LYS A CA 1
ATOM 838 C C . LYS A 1 100 ? -28.042 -5.665 52.801 1.00 85.62 100 LYS A C 1
ATOM 840 O O . LYS A 1 100 ? -28.617 -6.152 53.762 1.00 85.62 100 LYS A O 1
ATOM 845 N N . GLU A 1 101 ? -27.157 -4.675 52.904 1.00 80.31 101 GLU A N 1
ATOM 846 C CA . GLU A 1 101 ? -26.785 -4.053 54.183 1.00 80.31 101 GLU A CA 1
ATOM 847 C C . GLU A 1 101 ? -27.942 -3.264 54.818 1.00 80.31 101 GLU A C 1
ATOM 849 O O . GLU A 1 101 ? -28.060 -3.245 56.034 1.00 80.31 101 GLU A O 1
ATOM 854 N N . VAL A 1 102 ? -28.818 -2.644 54.020 1.00 81.88 102 VAL A N 1
ATOM 855 C CA . VAL A 1 102 ? -29.991 -1.892 54.517 1.00 81.88 102 VAL A CA 1
ATOM 856 C C . VAL A 1 102 ? -31.151 -2.808 54.934 1.00 81.88 102 VAL A C 1
ATOM 858 O O . VAL A 1 102 ? -31.988 -2.411 55.740 1.00 81.88 102 VAL A O 1
ATOM 861 N N . GLN A 1 103 ? -31.242 -4.008 54.357 1.00 72.31 103 GLN A N 1
ATOM 862 C CA . GLN A 1 103 ? -32.308 -4.979 54.640 1.00 72.31 103 GLN A CA 1
ATOM 863 C C . GLN A 1 103 ? -31.968 -5.970 55.769 1.00 72.31 103 GLN A C 1
ATOM 865 O O . GLN A 1 103 ? -32.829 -6.781 56.117 1.00 72.31 103 GLN A O 1
ATOM 870 N N . ALA A 1 104 ? -30.742 -5.929 56.297 1.00 60.41 104 ALA A N 1
ATOM 871 C CA . ALA A 1 104 ? -30.266 -6.744 57.417 1.00 60.41 104 ALA A CA 1
ATOM 872 C C . ALA A 1 104 ? -30.451 -6.016 58.756 1.00 60.41 104 ALA A C 1
ATOM 874 O O . ALA A 1 104 ? -30.767 -6.714 59.745 1.00 60.41 104 ALA A O 1
#

Sequence (104 aa):
MTHFEEWVHEPEAAKLLSVKQSTLRSMRRQRRLDPGTHWIYATGAIGGPVIYNIPSIREMQRRRTLEAVKSEDERREELLKRRSQTIESYRDNYRNQIIKEVQA

pLDDT: mean 91.29, std 11.3, range [36.03, 97.94]

Foldseek 3Di:
DPPDQPWAFLVVLCVLVVHDSVVVVVCVVVVVAPEPQAKYAPVNDPPHGMTGGNVSVVVSVVVVVVVVVVVVVVVVVVVVVVVVVVVVVVVVVVVVVVVVVVVD

Radius of gyration: 26.45 Å; chains: 1; bounding box: 49×24×78 Å

Secondary structure (DSSP, 8-state):
------EEEHHHHHHHTTS-HHHHHHHHHTT-S-BTTTEEETTSSTTS-EEEEHHHHHHHHHHHHHHHHHHHHHHHHHHHHHHHHHHHHHHHHHHHHHHHHH--